Protein AF-A0A7I0J635-F1 (afdb_monomer)

Mean predicted aligned error: 5.0 Å

Solvent-accessible surface area (backbone atoms only — not comparable to full-atom values): 6956 Å² total; per-residue (Å²): 58,20,53,69,84,44,45,43,81,74,70,82,54,68,95,80,48,88,85,74,61,91,94,58,49,73,44,75,84,77,80,86,78,72,59,62,54,39,73,46,75,43,69,48,61,88,50,86,97,62,58,44,74,76,49,70,54,72,42,60,73,60,79,75,96,58,98,65,73,74,96,63,84,82,77,54,80,68,74,95,66,83,82,81,65,73,91,78,60,76,93,78,89,78,87,85,83,132

Foldseek 3Di:
DAKQPFFDPDDQDDVNDDDDDPPIDDDDDDDDPDAAQDKDFDWDCPDPPPIDTPDIDTHHNDDDPDPDDDPDDDGDDGDPDDDDDPVPDDDDDDDDDD

pLDDT: mean 93.11, std 5.52, range [53.97, 98.19]

Sequence (98 aa):
LAIDGQPCDAHEPEDGRLVLAPAMRIDIALDMQGDPGSRHDVIDDFYDGLAYRLTTLAYDKAPPLRAHPLDAPQALPRNSLPEPDLANAVRQEIVLQG

Secondary structure (DSSP, 8-state):
-EETTEE----PPGGG-----TT--EE------PPTT-EEEEEE--STT--EEEEEEE--SSPPS-SS--SSPPPPPPP--PPP-STT----------

Structure (mmCIF, N/CA/C/O backbone):
data_AF-A0A7I0J635-F1
#
_entry.id   AF-A0A7I0J635-F1
#
loop_
_atom_site.group_PDB
_atom_site.id
_atom_site.type_symbol
_atom_site.label_atom_id
_atom_site.label_alt_id
_atom_site.label_comp_id
_atom_site.label_asym_id
_atom_site.label_entity_id
_atom_site.label_seq_id
_atom_site.pdbx_PDB_ins_code
_atom_site.Cartn_x
_atom_site.Cartn_y
_atom_site.Cartn_z
_atom_site.occupancy
_atom_site.B_iso_or_equiv
_atom_site.auth_seq_id
_atom_site.auth_comp_id
_atom_site.auth_asym_id
_atom_site.auth_atom_id
_atom_site.pdbx_PDB_model_num
ATOM 1 N N . LEU A 1 1 ? 3.232 5.244 -4.532 1.00 94.62 1 LEU A N 1
ATOM 2 C CA . LEU A 1 1 ? 4.538 5.951 -4.447 1.00 94.62 1 LEU A CA 1
ATOM 3 C C . LEU A 1 1 ? 5.655 5.171 -5.136 1.00 94.62 1 LEU A C 1
ATOM 5 O O . LEU A 1 1 ? 6.467 5.777 -5.825 1.00 94.62 1 LEU A O 1
ATOM 9 N N . ALA A 1 2 ? 5.719 3.853 -4.962 1.00 96.44 2 ALA A N 1
ATOM 10 C CA . ALA A 1 2 ? 6.599 2.978 -5.734 1.00 96.44 2 ALA A CA 1
ATOM 11 C C . ALA A 1 2 ? 5.887 1.655 -6.024 1.00 96.44 2 ALA A C 1
ATOM 13 O O . ALA A 1 2 ? 5.036 1.241 -5.238 1.00 96.44 2 ALA A O 1
ATOM 14 N N . ILE A 1 3 ? 6.245 1.004 -7.130 1.00 96.06 3 ILE A N 1
ATOM 15 C CA . ILE A 1 3 ? 5.763 -0.331 -7.507 1.00 96.06 3 ILE A CA 1
ATOM 16 C C . ILE A 1 3 ? 6.985 -1.243 -7.576 1.00 96.06 3 ILE A C 1
ATOM 18 O O . ILE A 1 3 ? 7.976 -0.902 -8.216 1.00 96.06 3 ILE A O 1
ATOM 22 N N . ASP A 1 4 ? 6.954 -2.365 -6.864 1.00 95.81 4 ASP A N 1
ATOM 23 C CA . ASP A 1 4 ? 8.053 -3.332 -6.750 1.00 95.81 4 ASP A CA 1
ATOM 24 C C . ASP A 1 4 ? 9.403 -2.722 -6.326 1.00 95.81 4 ASP A C 1
ATOM 26 O O . ASP A 1 4 ? 10.483 -3.225 -6.648 1.00 95.81 4 ASP A O 1
ATOM 30 N N . GLY A 1 5 ? 9.352 -1.644 -5.538 1.00 94.69 5 GLY A N 1
ATOM 31 C CA . GLY A 1 5 ? 10.527 -0.886 -5.104 1.00 94.69 5 GLY A CA 1
ATOM 32 C C . GLY A 1 5 ? 11.093 0.063 -6.165 1.00 94.69 5 GLY A C 1
ATOM 33 O O . GLY A 1 5 ? 12.174 0.610 -5.957 1.00 94.69 5 GLY A O 1
ATOM 34 N N . GLN A 1 6 ? 10.391 0.273 -7.285 1.00 95.88 6 GLN A N 1
ATOM 35 C CA . GLN A 1 6 ? 10.682 1.316 -8.268 1.00 95.88 6 GLN A CA 1
ATOM 36 C C . GLN A 1 6 ? 9.797 2.542 -8.008 1.00 95.88 6 GLN A C 1
ATOM 38 O O . GLN A 1 6 ? 8.583 2.480 -8.228 1.00 95.88 6 GLN A O 1
ATOM 43 N N . PRO 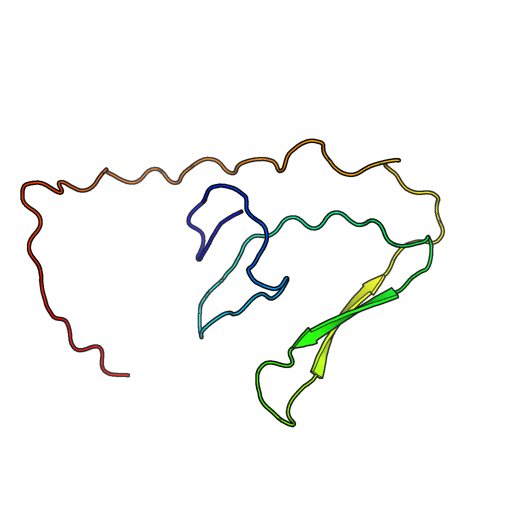A 1 7 ? 10.373 3.664 -7.540 1.00 96.56 7 PRO A N 1
ATOM 44 C CA . PRO A 1 7 ? 9.665 4.928 -7.384 1.00 96.56 7 PRO A CA 1
ATOM 45 C C . PRO A 1 7 ? 8.959 5.351 -8.669 1.00 96.56 7 PRO A C 1
ATOM 47 O O . PRO A 1 7 ? 9.558 5.338 -9.749 1.00 96.56 7 PRO A O 1
ATOM 50 N N . CYS A 1 8 ? 7.703 5.762 -8.537 1.00 94.06 8 CYS A N 1
ATOM 51 C CA . CYS A 1 8 ? 6.858 6.244 -9.623 1.00 94.06 8 CYS A CA 1
ATOM 52 C C . CYS A 1 8 ? 6.243 7.598 -9.260 1.00 94.06 8 CYS A C 1
ATOM 54 O O . CYS A 1 8 ? 6.337 8.055 -8.119 1.00 94.06 8 CYS A O 1
ATOM 56 N N . ASP A 1 9 ? 5.590 8.238 -10.228 1.00 93.06 9 ASP A N 1
ATOM 57 C CA . ASP A 1 9 ? 4.786 9.415 -9.916 1.00 93.06 9 ASP A CA 1
ATOM 58 C C . ASP A 1 9 ? 3.621 8.993 -9.013 1.00 93.06 9 ASP A C 1
ATOM 60 O O . ASP A 1 9 ? 3.056 7.901 -9.160 1.00 93.06 9 ASP A O 1
ATOM 64 N N . ALA A 1 10 ? 3.307 9.826 -8.024 1.00 92.88 10 ALA A N 1
ATOM 65 C CA . ALA A 1 10 ? 2.229 9.542 -7.093 1.00 92.88 10 ALA A CA 1
ATOM 66 C C . ALA A 1 10 ? 0.877 9.608 -7.813 1.00 92.88 10 ALA A C 1
ATOM 68 O O . ALA A 1 10 ? 0.616 10.534 -8.578 1.00 92.88 10 ALA A O 1
ATOM 69 N N . HIS A 1 11 ? 0.033 8.618 -7.555 1.00 92.25 11 HIS A N 1
ATOM 70 C CA . HIS A 1 11 ? -1.297 8.497 -8.129 1.00 92.25 11 HIS A CA 1
ATOM 71 C C . HIS A 1 11 ? -2.182 7.691 -7.182 1.00 92.25 11 HIS A C 1
ATOM 73 O O . HIS A 1 11 ? -1.681 6.882 -6.393 1.00 92.25 11 HIS A O 1
ATOM 79 N N . GLU A 1 12 ? -3.485 7.922 -7.282 1.00 92.12 12 GLU A N 1
ATOM 80 C CA . GLU A 1 12 ? -4.484 7.078 -6.639 1.00 92.12 12 GLU A CA 1
ATOM 81 C C . GLU A 1 12 ? -4.627 5.760 -7.409 1.00 92.12 12 GLU A C 1
ATOM 83 O O . GLU A 1 12 ? -4.501 5.752 -8.639 1.00 92.12 12 GLU A O 1
ATOM 88 N N . PRO A 1 13 ? -4.890 4.644 -6.716 1.00 92.62 13 PRO A N 1
ATOM 89 C CA . PRO A 1 13 ? -5.188 3.388 -7.379 1.00 92.62 13 PRO A CA 1
ATOM 90 C C . PRO A 1 13 ? -6.506 3.457 -8.156 1.00 92.62 13 PRO A C 1
ATOM 92 O O . PRO A 1 13 ? -7.462 4.118 -7.744 1.00 92.62 13 PRO A O 1
ATOM 95 N N . GLU A 1 14 ? -6.566 2.722 -9.266 1.00 90.62 14 GLU A N 1
ATOM 96 C CA . GLU A 1 14 ? -7.796 2.550 -10.040 1.00 90.62 14 GLU A CA 1
ATOM 97 C C . GLU A 1 14 ? -8.892 1.933 -9.156 1.00 90.62 14 GLU A C 1
ATOM 99 O O . GLU A 1 14 ? -8.635 1.029 -8.356 1.00 90.62 14 GLU A O 1
ATOM 104 N N . ASP A 1 15 ? -10.101 2.496 -9.227 1.00 90.50 15 ASP A N 1
ATOM 105 C CA . ASP A 1 15 ? -11.257 2.127 -8.396 1.00 90.50 15 ASP A CA 1
ATOM 106 C C . ASP A 1 15 ? -10.996 2.102 -6.874 1.00 90.50 15 ASP A C 1
ATOM 108 O O . ASP A 1 15 ? -11.734 1.468 -6.115 1.00 90.50 15 ASP A O 1
ATOM 112 N N . GLY A 1 16 ? -9.949 2.789 -6.400 1.00 89.69 16 GLY A N 1
ATOM 113 C CA . GLY A 1 16 ? -9.571 2.791 -4.986 1.00 89.69 16 GLY A CA 1
ATOM 114 C C . GLY A 1 16 ? -9.052 1.439 -4.480 1.00 89.69 16 GLY A C 1
ATOM 115 O O . GLY A 1 16 ? -9.045 1.208 -3.269 1.00 89.69 16 GLY A O 1
ATOM 116 N N . ARG A 1 17 ? -8.648 0.527 -5.376 1.00 92.25 17 ARG A N 1
ATOM 117 C CA . ARG A 1 17 ? -8.259 -0.851 -5.041 1.00 92.25 17 ARG A CA 1
ATOM 118 C C . ARG A 1 17 ? -6.814 -1.145 -5.422 1.00 92.25 17 ARG A C 1
ATOM 120 O O . ARG A 1 17 ? -6.350 -0.817 -6.506 1.00 92.25 17 ARG A O 1
ATOM 127 N N . LEU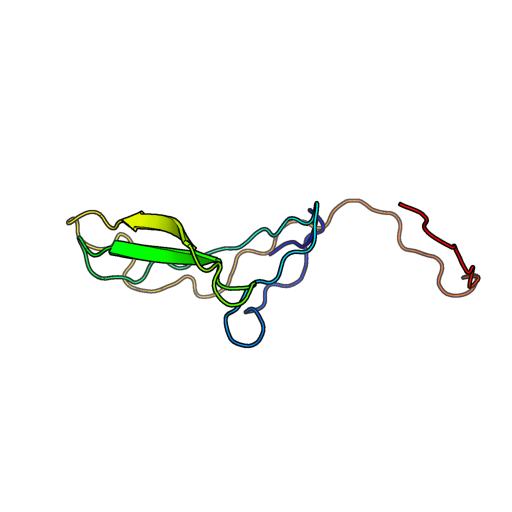 A 1 18 ? -6.104 -1.827 -4.527 1.00 94.94 18 LEU A N 1
ATOM 128 C CA . LEU A 1 18 ? -4.743 -2.296 -4.773 1.00 94.94 18 LEU A CA 1
ATOM 129 C C . LEU A 1 18 ? -4.780 -3.780 -5.129 1.00 94.94 18 LEU A C 1
ATOM 131 O O . LEU A 1 18 ? -5.222 -4.597 -4.326 1.00 94.94 18 LEU A O 1
ATOM 135 N N . VAL A 1 19 ? -4.289 -4.123 -6.319 1.00 94.25 19 VAL A N 1
ATOM 136 C CA . VAL A 1 19 ? -4.121 -5.512 -6.757 1.00 94.25 19 VAL A CA 1
ATOM 137 C C . VAL A 1 19 ? -2.633 -5.828 -6.792 1.00 94.25 19 VAL A C 1
ATOM 139 O O . VAL A 1 19 ? -1.865 -5.146 -7.466 1.00 94.25 19 VAL A O 1
ATOM 142 N N . LEU A 1 20 ? -2.227 -6.866 -6.063 1.00 94.00 20 LEU A N 1
ATOM 143 C CA . LEU A 1 20 ? -0.843 -7.327 -6.007 1.00 94.00 20 LEU A CA 1
ATOM 1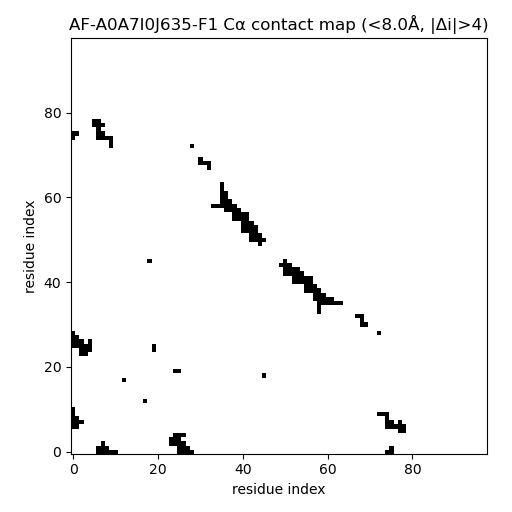44 C C . LEU A 1 20 ? -0.771 -8.777 -6.472 1.00 94.00 20 LEU A C 1
ATOM 146 O O . LEU A 1 20 ? -1.428 -9.654 -5.912 1.00 94.00 20 LEU A O 1
ATOM 150 N N . ALA A 1 21 ? 0.046 -9.033 -7.492 1.00 93.00 21 ALA A N 1
ATOM 151 C CA . ALA A 1 21 ? 0.371 -10.393 -7.899 1.00 93.00 21 ALA A CA 1
ATOM 152 C C . ALA A 1 21 ? 1.399 -11.016 -6.929 1.00 93.00 21 ALA A C 1
ATOM 154 O O . ALA A 1 21 ? 2.022 -10.304 -6.131 1.00 93.00 21 ALA A O 1
ATOM 155 N N . PRO A 1 22 ? 1.628 -12.341 -6.986 1.00 92.69 22 PRO A N 1
ATOM 156 C CA . PRO A 1 22 ? 2.648 -12.984 -6.168 1.00 92.69 22 PRO A CA 1
ATOM 157 C C . PRO A 1 22 ? 4.013 -12.290 -6.282 1.00 92.69 22 PRO A C 1
ATOM 159 O O . PRO A 1 22 ? 4.467 -11.967 -7.376 1.00 9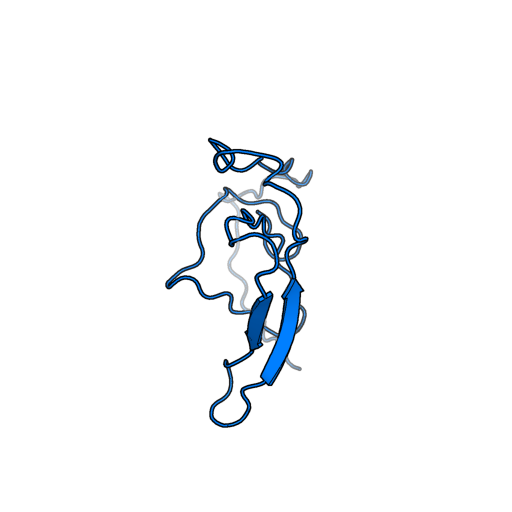2.69 22 PRO A O 1
ATOM 162 N N . ALA A 1 23 ? 4.662 -12.088 -5.132 1.00 94.38 23 ALA A N 1
ATOM 163 C CA . ALA A 1 23 ? 5.958 -11.419 -4.9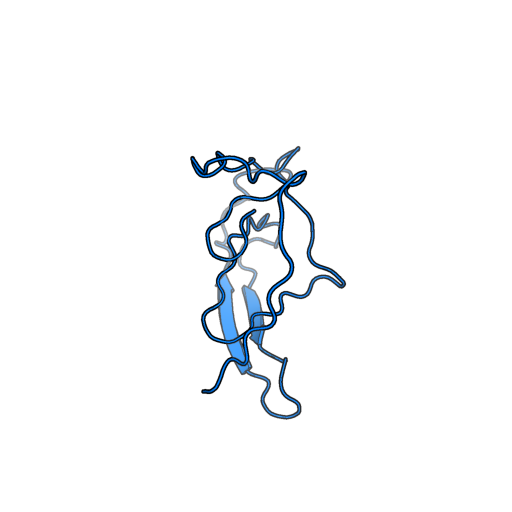74 1.00 94.38 23 ALA A CA 1
ATOM 164 C C . ALA A 1 23 ? 6.015 -9.916 -5.325 1.00 94.38 23 ALA A C 1
ATOM 166 O O . ALA A 1 23 ? 7.084 -9.312 -5.172 1.00 94.38 23 ALA A O 1
ATOM 167 N N . MET A 1 24 ? 4.894 -9.295 -5.707 1.00 96.44 24 MET A N 1
ATOM 168 C CA . MET A 1 24 ? 4.827 -7.843 -5.869 1.00 96.44 24 MET A CA 1
ATOM 169 C C . MET A 1 24 ? 4.823 -7.112 -4.521 1.00 96.44 24 MET A C 1
ATOM 171 O O . MET A 1 24 ? 4.419 -7.661 -3.491 1.00 96.44 24 MET A O 1
ATOM 175 N N . ARG A 1 25 ? 5.260 -5.850 -4.530 1.00 97.06 25 ARG A N 1
ATOM 176 C CA . ARG A 1 25 ? 5.156 -4.902 -3.410 1.00 97.06 25 ARG A CA 1
ATOM 177 C C . ARG A 1 25 ? 4.701 -3.538 -3.911 1.00 97.06 25 ARG A C 1
ATOM 179 O O . ARG A 1 25 ? 4.990 -3.147 -5.036 1.00 97.06 25 ARG A O 1
ATOM 186 N N . ILE A 1 26 ? 4.061 -2.776 -3.035 1.00 96.56 26 ILE A N 1
ATOM 187 C CA . ILE A 1 26 ? 3.687 -1.394 -3.314 1.00 96.56 26 ILE A CA 1
ATOM 188 C C . ILE A 1 26 ? 3.974 -0.520 -2.102 1.00 96.56 26 ILE A C 1
ATOM 190 O O . ILE A 1 26 ? 3.684 -0.894 -0.965 1.00 96.56 26 ILE A O 1
ATOM 194 N N . ASP A 1 27 ? 4.532 0.654 -2.362 1.00 95.69 27 ASP A N 1
ATOM 195 C CA . ASP A 1 27 ? 4.733 1.689 -1.359 1.00 95.69 27 ASP A CA 1
ATOM 196 C C . ASP A 1 27 ? 3.615 2.720 -1.520 1.00 95.69 27 ASP A C 1
ATOM 198 O O . ASP A 1 27 ? 3.508 3.379 -2.564 1.00 95.69 27 ASP A O 1
ATOM 202 N N . ILE A 1 28 ? 2.784 2.871 -0.490 1.00 94.38 28 ILE A N 1
ATOM 203 C CA . ILE A 1 28 ? 1.677 3.833 -0.452 1.00 94.38 28 ILE A CA 1
ATOM 204 C C . ILE A 1 28 ? 1.888 4.852 0.666 1.00 94.38 28 ILE A C 1
ATOM 206 O O . ILE A 1 28 ? 2.491 4.553 1.696 1.00 94.38 28 ILE A O 1
ATOM 210 N N . ALA A 1 29 ? 1.349 6.050 0.468 1.00 92.81 29 ALA A N 1
ATOM 211 C CA . ALA A 1 29 ? 1.027 6.950 1.564 1.00 92.81 29 ALA A CA 1
ATOM 212 C C . ALA A 1 29 ? -0.485 6.901 1.766 1.00 92.81 29 ALA A C 1
ATOM 214 O O . ALA A 1 29 ? -1.234 6.872 0.794 1.00 92.81 29 ALA A O 1
ATOM 215 N N . LEU A 1 30 ? -0.914 6.880 3.024 1.00 92.25 30 LEU A N 1
ATOM 216 C CA . LEU A 1 30 ? -2.322 6.899 3.392 1.00 92.25 30 LEU A CA 1
ATOM 217 C C . LEU A 1 30 ? -2.568 8.104 4.296 1.00 92.25 30 LEU A C 1
ATOM 219 O O . LEU A 1 30 ? -2.035 8.171 5.406 1.00 92.25 30 LEU A O 1
ATOM 223 N N . ASP A 1 31 ? -3.376 9.053 3.830 1.00 91.81 31 ASP A N 1
ATOM 224 C CA . ASP A 1 31 ? -3.826 10.159 4.668 1.00 91.81 31 ASP A CA 1
ATOM 225 C C . ASP A 1 31 ? -4.892 9.671 5.652 1.00 91.81 31 ASP A C 1
ATOM 227 O O . ASP A 1 31 ? -6.035 9.374 5.303 1.00 91.81 31 ASP A O 1
ATOM 231 N N . MET A 1 32 ? -4.493 9.601 6.919 1.00 92.12 32 MET A N 1
ATOM 232 C CA . MET A 1 32 ? -5.324 9.103 8.006 1.00 92.12 32 MET A CA 1
ATOM 233 C C . MET A 1 32 ? -6.338 10.167 8.474 1.00 92.12 32 MET A C 1
ATOM 235 O O . MET A 1 32 ? -6.059 10.929 9.398 1.00 92.12 32 MET A O 1
ATOM 239 N N . GLN A 1 33 ? -7.514 10.209 7.834 1.00 92.00 33 GLN A N 1
ATOM 240 C CA . GLN A 1 33 ? -8.582 11.207 8.049 1.00 92.00 33 GLN A CA 1
ATOM 241 C C . GLN A 1 33 ? -9.824 10.698 8.815 1.00 92.00 33 GLN A C 1
ATOM 243 O O . GLN A 1 33 ? -10.875 11.333 8.786 1.00 92.00 33 GLN A O 1
ATOM 248 N N . GLY A 1 34 ? -9.744 9.539 9.465 1.00 93.50 34 GLY A N 1
ATOM 249 C CA . GLY A 1 34 ? -10.844 8.987 10.263 1.00 93.50 34 GLY A CA 1
ATOM 250 C C . GLY A 1 34 ? -11.068 9.724 11.588 1.00 93.50 34 GLY A C 1
ATOM 251 O O . GLY A 1 34 ? -10.183 10.414 12.097 1.00 93.50 34 GLY A O 1
ATOM 252 N N . ASP A 1 35 ? -12.247 9.530 12.184 1.00 95.69 35 ASP A N 1
ATOM 253 C CA . ASP A 1 35 ? -12.588 10.123 13.481 1.00 95.69 35 ASP A CA 1
ATOM 254 C C . ASP A 1 35 ? -11.705 9.574 14.621 1.00 95.69 35 ASP A C 1
ATOM 256 O O . ASP A 1 35 ? -11.351 8.386 14.607 1.00 95.69 35 ASP A O 1
ATOM 260 N N . PRO A 1 36 ? -11.393 10.369 15.665 1.00 96.44 36 PRO A N 1
ATOM 261 C CA . PRO A 1 36 ? -10.687 9.877 16.844 1.00 96.44 36 PRO A CA 1
ATOM 262 C C . PRO A 1 36 ? -11.369 8.656 17.478 1.00 96.44 36 PRO A C 1
ATOM 264 O O . PRO A 1 36 ? -12.572 8.645 17.742 1.00 96.44 36 PRO A O 1
ATOM 267 N N . GLY A 1 37 ? -10.591 7.608 17.743 1.00 97.19 37 GLY A N 1
ATOM 268 C CA . GLY A 1 37 ? -11.071 6.331 18.277 1.00 97.19 37 GLY A CA 1
ATOM 269 C C . GLY A 1 37 ? -11.747 5.407 17.257 1.00 97.19 37 GLY A C 1
ATOM 270 O O . GLY A 1 37 ? -12.113 4.286 17.627 1.00 97.19 37 GLY A O 1
ATOM 271 N N . SER A 1 38 ? -11.917 5.838 16.002 1.00 97.88 38 SER A N 1
ATOM 272 C CA . SER A 1 38 ? -12.469 4.995 14.939 1.00 97.88 38 SER A CA 1
ATOM 273 C C . SER A 1 38 ? -11.516 3.859 14.551 1.00 97.88 38 SER A C 1
ATOM 275 O O . SER A 1 38 ? -10.308 3.884 14.817 1.00 97.88 38 SER A O 1
ATOM 277 N N . ARG A 1 39 ? -12.079 2.817 13.939 1.00 98.19 39 ARG A N 1
ATOM 278 C CA . ARG A 1 39 ? -11.352 1.642 13.459 1.00 98.19 39 ARG A CA 1
ATOM 279 C C . ARG A 1 39 ? -11.823 1.311 12.056 1.00 98.19 39 ARG A C 1
ATOM 281 O O . ARG A 1 39 ? -13.026 1.295 11.815 1.00 98.19 39 ARG A O 1
ATOM 288 N N . HIS A 1 40 ? -10.873 1.030 11.175 1.00 97.81 40 HIS A N 1
ATOM 289 C CA . HIS A 1 40 ? -11.121 0.755 9.763 1.00 97.81 40 HIS A CA 1
ATOM 290 C C . HIS A 1 40 ? -10.408 -0.534 9.392 1.00 97.81 40 HIS A C 1
ATOM 292 O O . HIS A 1 40 ? -9.207 -0.674 9.631 1.00 97.81 40 HIS A O 1
ATOM 298 N N . ASP A 1 41 ? -11.153 -1.493 8.862 1.00 97.62 41 ASP A N 1
ATOM 299 C CA . ASP A 1 41 ? -10.598 -2.784 8.484 1.00 97.62 41 ASP A CA 1
ATOM 300 C C . ASP A 1 41 ? -9.971 -2.704 7.088 1.00 97.62 41 ASP A C 1
ATOM 302 O O . ASP A 1 41 ? -10.551 -2.138 6.163 1.00 97.62 41 ASP A O 1
ATOM 306 N N . VAL A 1 42 ? -8.785 -3.293 6.942 1.00 96.94 42 VAL A N 1
ATOM 307 C CA . VAL A 1 42 ? -8.163 -3.548 5.641 1.00 96.94 42 VAL A CA 1
ATOM 308 C C . VAL A 1 42 ? -8.539 -4.966 5.249 1.00 96.94 42 VAL A C 1
ATOM 310 O O . VAL A 1 42 ? -8.191 -5.921 5.951 1.00 96.94 42 VAL A O 1
ATOM 313 N N . ILE A 1 43 ? -9.285 -5.088 4.159 1.00 97.25 43 ILE A N 1
ATOM 314 C CA . ILE A 1 43 ? -9.844 -6.350 3.684 1.00 97.25 43 ILE A CA 1
ATOM 315 C C . ILE A 1 43 ? -9.109 -6.766 2.414 1.00 97.25 43 ILE A C 1
ATOM 317 O O . ILE A 1 43 ? -8.914 -5.945 1.521 1.00 97.25 43 ILE A O 1
ATOM 321 N N . ASP A 1 44 ? -8.724 -8.035 2.350 1.00 96.56 44 ASP A N 1
ATOM 322 C CA . ASP A 1 44 ? -8.398 -8.697 1.092 1.00 96.56 44 ASP A CA 1
ATOM 323 C C . ASP A 1 44 ? -9.645 -9.465 0.652 1.00 96.56 44 ASP A C 1
ATOM 325 O O . ASP A 1 44 ? -10.098 -10.372 1.353 1.00 96.56 44 ASP A O 1
ATOM 329 N N . ASP A 1 45 ? -10.246 -9.040 -0.455 1.00 95.38 45 ASP A N 1
ATOM 330 C CA . ASP A 1 45 ? -11.461 -9.608 -1.040 1.00 95.38 45 ASP A CA 1
ATOM 331 C C . ASP A 1 45 ? -11.256 -10.058 -2.496 1.00 95.38 45 ASP A C 1
ATOM 333 O O . ASP A 1 45 ? -12.233 -10.223 -3.226 1.00 95.38 45 ASP A O 1
ATOM 337 N N . PHE A 1 46 ? -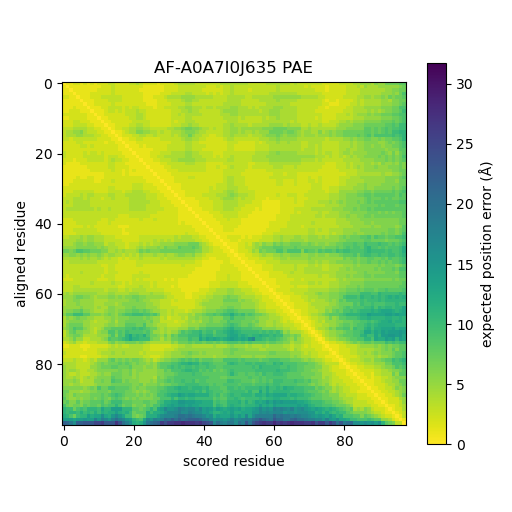10.006 -10.267 -2.933 1.00 93.50 46 PHE A N 1
ATOM 338 C CA . PHE A 1 46 ? -9.708 -10.535 -4.346 1.00 93.50 46 PHE A CA 1
ATOM 339 C C . PHE A 1 46 ? -10.328 -11.846 -4.857 1.00 93.50 46 PHE A C 1
ATOM 341 O O . PHE A 1 46 ? -10.810 -11.915 -5.988 1.00 93.50 46 PHE A O 1
ATOM 348 N N . TYR A 1 47 ? -10.318 -12.895 -4.030 1.00 92.00 47 TYR A N 1
ATOM 349 C CA . TYR A 1 47 ? -10.887 -14.194 -4.381 1.00 92.00 47 TYR A CA 1
ATOM 350 C C . TYR A 1 47 ? -12.318 -14.338 -3.862 1.00 92.00 47 TYR A C 1
ATOM 352 O O . TYR A 1 47 ? -12.584 -14.175 -2.668 1.00 92.00 47 TYR A O 1
ATOM 360 N N . ASP A 1 48 ? -13.227 -14.724 -4.760 1.00 93.19 48 ASP A N 1
ATOM 361 C CA . ASP A 1 48 ? -14.631 -14.953 -4.423 1.00 93.19 48 ASP A CA 1
ATOM 362 C C . ASP A 1 48 ? -14.782 -16.002 -3.309 1.00 93.19 48 ASP A C 1
ATOM 364 O O . ASP A 1 48 ? -14.156 -17.065 -3.326 1.00 93.19 48 ASP A O 1
ATOM 368 N N . GLY A 1 49 ? -15.595 -15.674 -2.304 1.00 95.12 49 GLY A N 1
ATOM 369 C CA . GLY A 1 49 ? -15.822 -16.508 -1.122 1.00 95.12 49 GLY A CA 1
ATOM 370 C C . GLY A 1 49 ? -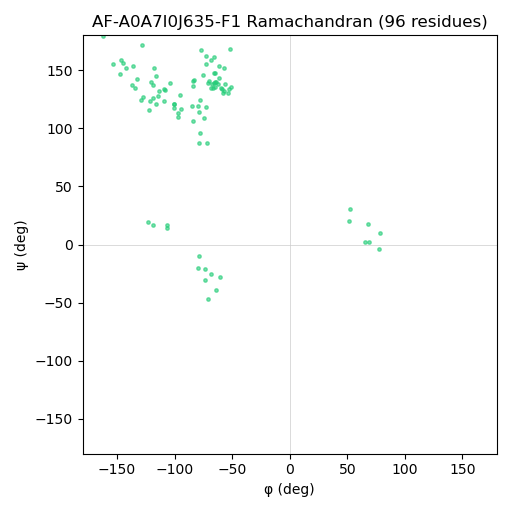14.637 -16.645 -0.155 1.00 95.12 49 GLY A C 1
ATOM 371 O O . GLY A 1 49 ? -14.772 -17.352 0.844 1.00 95.12 49 GLY A O 1
ATOM 372 N N . LEU A 1 50 ? -13.502 -15.982 -0.407 1.00 96.12 50 LEU A N 1
ATOM 373 C CA . LEU A 1 50 ? -12.286 -16.069 0.417 1.00 96.12 50 LEU A CA 1
ATOM 374 C C . LEU A 1 50 ? -11.876 -14.729 1.036 1.00 96.12 50 LEU A C 1
ATOM 376 O O . LEU A 1 50 ? -10.748 -14.593 1.504 1.00 96.12 50 LEU A O 1
ATOM 380 N N . ALA A 1 51 ? -12.785 -13.753 1.067 1.00 96.81 51 ALA A N 1
ATOM 381 C CA . ALA A 1 51 ? -12.506 -12.458 1.664 1.00 96.81 51 ALA A CA 1
ATOM 382 C C . ALA A 1 51 ? -12.147 -12.585 3.152 1.00 96.81 51 ALA A C 1
ATOM 384 O O . ALA A 1 51 ? -12.829 -13.274 3.921 1.00 96.81 51 ALA A O 1
ATOM 385 N N . TYR A 1 52 ? -11.102 -11.883 3.579 1.00 97.31 52 TYR A N 1
ATOM 386 C CA . TYR A 1 52 ? -10.680 -11.859 4.973 1.00 97.31 52 TYR A CA 1
ATOM 387 C C . TYR A 1 52 ? -10.133 -10.496 5.381 1.00 97.31 52 TYR A C 1
ATOM 389 O O . TYR A 1 52 ? -9.654 -9.697 4.578 1.00 97.31 52 TYR A O 1
ATOM 397 N N . ARG A 1 53 ? -10.184 -10.229 6.686 1.00 97.88 53 ARG A N 1
ATOM 398 C CA . ARG A 1 53 ? -9.556 -9.042 7.255 1.00 97.88 53 ARG A CA 1
ATOM 399 C C . ARG A 1 53 ? -8.059 -9.266 7.402 1.00 97.88 53 ARG A C 1
ATOM 401 O O . ARG A 1 53 ? -7.639 -10.060 8.243 1.00 97.88 53 ARG A O 1
ATOM 408 N N . LEU A 1 54 ? -7.277 -8.511 6.641 1.00 96.56 54 LEU A N 1
ATOM 409 C CA . LEU A 1 54 ? -5.823 -8.509 6.723 1.00 96.56 54 LEU A CA 1
ATOM 410 C C . LEU A 1 54 ? -5.344 -7.837 8.016 1.00 96.56 54 LEU A C 1
ATOM 412 O O . LEU A 1 54 ? -4.489 -8.371 8.719 1.00 96.56 54 LEU A O 1
ATOM 416 N N . THR A 1 55 ? -5.899 -6.667 8.342 1.00 97.81 55 THR A N 1
ATOM 417 C CA . THR A 1 55 ? -5.590 -5.928 9.577 1.00 97.81 55 THR A CA 1
ATOM 418 C C . THR A 1 55 ? -6.667 -4.878 9.885 1.00 97.81 55 THR A C 1
ATOM 420 O O . THR A 1 55 ? -7.628 -4.724 9.133 1.00 97.81 55 THR A O 1
ATOM 423 N N . THR A 1 56 ? -6.505 -4.141 10.984 1.00 98.19 56 THR A N 1
ATOM 424 C CA . THR A 1 56 ? -7.339 -2.990 11.349 1.00 98.19 56 THR A CA 1
ATOM 425 C C . THR A 1 56 ? -6.453 -1.780 11.626 1.00 98.19 56 THR A C 1
ATOM 427 O O . THR A 1 56 ? -5.569 -1.832 12.483 1.00 98.19 56 THR A O 1
ATOM 430 N N . LEU A 1 57 ? -6.738 -0.664 10.961 1.00 97.69 57 LEU A N 1
ATOM 431 C CA . LEU A 1 57 ? -6.163 0.639 11.275 1.00 97.69 57 LEU A CA 1
ATOM 432 C C . LEU A 1 57 ? -6.992 1.281 12.392 1.00 97.69 57 LEU A C 1
ATOM 434 O O . LEU A 1 57 ? -8.197 1.487 12.240 1.00 97.69 57 LEU A O 1
ATOM 438 N N . ALA A 1 58 ? -6.363 1.567 13.531 1.00 97.50 58 ALA A N 1
ATOM 439 C CA . ALA A 1 58 ? -7.034 2.123 14.702 1.00 97.50 58 ALA A CA 1
ATOM 440 C C . ALA A 1 58 ? -6.537 3.541 14.995 1.00 97.50 58 ALA A C 1
ATOM 442 O O . ALA A 1 58 ? -5.335 3.759 15.145 1.00 97.50 58 ALA A O 1
ATOM 443 N N . TYR A 1 59 ? -7.473 4.479 15.119 1.00 97.25 59 TYR A N 1
ATOM 444 C CA . TYR A 1 59 ? -7.188 5.845 15.541 1.00 97.25 59 TYR A CA 1
ATOM 445 C C . TYR A 1 59 ? -7.135 5.926 17.063 1.00 97.25 59 TYR A C 1
ATOM 447 O O . TYR A 1 59 ? -7.957 5.328 17.765 1.00 97.25 59 TYR A O 1
ATOM 455 N N . ASP A 1 60 ? -6.188 6.708 17.577 1.00 96.44 60 ASP A N 1
ATOM 456 C CA . ASP A 1 60 ? -6.226 7.144 18.971 1.00 96.44 60 ASP A CA 1
ATOM 457 C C . ASP A 1 60 ? -7.439 8.067 19.203 1.00 96.44 60 ASP A C 1
ATOM 459 O O . ASP A 1 60 ? -8.016 8.609 18.260 1.00 96.44 60 ASP A O 1
ATOM 463 N N . LYS A 1 61 ? -7.847 8.243 20.462 1.00 97.31 61 LYS A N 1
ATOM 464 C CA . LYS A 1 61 ? -8.924 9.170 20.845 1.00 97.31 61 LYS A CA 1
ATOM 465 C C . LYS A 1 61 ? -8.463 10.630 20.900 1.00 97.31 61 LYS A C 1
ATOM 467 O O . LYS A 1 61 ? -9.299 11.517 21.069 1.00 97.31 61 LYS A O 1
ATOM 472 N N . ALA A 1 62 ? -7.161 10.882 20.816 1.00 96.12 62 ALA A N 1
ATOM 473 C CA . ALA A 1 62 ? -6.598 12.218 20.767 1.00 96.12 62 ALA A CA 1
ATOM 474 C C . ALA A 1 62 ? -7.074 12.998 19.523 1.00 96.12 62 ALA A C 1
ATOM 476 O O . ALA A 1 62 ? -7.387 12.397 18.492 1.00 96.12 62 ALA A O 1
ATOM 477 N N . PRO A 1 63 ? -7.111 14.342 19.591 1.00 93.38 63 PRO A N 1
ATOM 478 C CA . PRO A 1 63 ? -7.397 15.171 18.426 1.00 93.38 63 PRO A CA 1
ATOM 479 C C . PRO A 1 63 ? -6.410 14.921 17.269 1.00 93.38 63 PRO A C 1
ATOM 481 O O . PRO A 1 63 ? -5.249 14.586 17.526 1.00 93.38 63 PRO A O 1
ATOM 484 N N . PRO A 1 64 ? -6.827 15.138 16.005 1.00 91.94 64 PRO A N 1
ATOM 485 C CA . PRO A 1 64 ? -5.950 14.983 14.849 1.00 91.94 64 PRO A CA 1
ATOM 486 C C . PRO A 1 64 ? -4.688 15.845 14.944 1.00 91.94 64 PRO A C 1
ATOM 488 O O . PRO A 1 64 ? -4.748 17.024 15.293 1.00 91.94 64 PRO A O 1
ATOM 491 N N . LEU A 1 65 ? -3.542 15.271 14.566 1.00 91.88 65 LEU A N 1
ATOM 492 C CA . LEU A 1 65 ? -2.264 15.996 14.506 1.00 91.88 65 LEU A CA 1
ATOM 493 C C . LEU A 1 65 ? -2.239 17.055 13.394 1.00 91.88 65 LEU A C 1
ATOM 495 O O . LEU A 1 65 ? -1.482 18.020 13.473 1.00 91.88 65 LEU A O 1
ATOM 499 N N . ARG A 1 66 ? -3.046 16.865 12.346 1.00 90.44 66 ARG A N 1
ATOM 500 C CA . ARG A 1 66 ? -3.206 17.791 11.222 1.00 90.44 66 ARG A CA 1
ATOM 501 C C . ARG A 1 66 ? -4.690 17.995 10.951 1.00 90.44 66 ARG A C 1
ATOM 503 O O . ARG A 1 66 ? -5.464 17.049 11.045 1.00 90.44 66 ARG A O 1
ATOM 510 N N . ALA A 1 67 ? -5.064 19.220 10.594 1.00 88.50 67 ALA A N 1
ATOM 511 C CA . ALA A 1 67 ? -6.446 19.563 10.257 1.00 88.50 67 ALA A CA 1
ATOM 512 C C . ALA A 1 67 ? -6.847 19.146 8.829 1.00 88.50 67 ALA A C 1
ATOM 514 O O . ALA A 1 67 ? -8.033 19.049 8.540 1.00 88.50 67 ALA A O 1
ATOM 515 N N . HIS A 1 68 ? -5.873 18.932 7.939 1.00 89.62 68 HIS A N 1
ATOM 516 C CA . HIS A 1 68 ? -6.076 18.513 6.552 1.00 89.62 68 HIS A CA 1
ATOM 517 C C . HIS A 1 68 ? -4.923 17.600 6.079 1.00 89.62 68 HIS A C 1
ATOM 519 O O . HIS A 1 68 ? -3.840 17.623 6.689 1.00 89.62 68 HIS A O 1
ATOM 525 N N . PRO A 1 69 ? -5.149 16.793 5.021 1.00 89.12 69 PRO A N 1
ATOM 526 C CA . PRO A 1 69 ? -4.127 16.042 4.283 1.00 89.12 69 PRO A CA 1
ATOM 527 C C . PRO A 1 69 ? -2.944 16.880 3.813 1.00 89.12 69 PRO A C 1
ATOM 529 O O . PRO A 1 69 ? -2.948 18.102 3.920 1.00 89.12 69 PRO A O 1
ATOM 532 N N . LEU A 1 70 ? -1.884 16.212 3.351 1.00 87.19 70 LEU A N 1
ATOM 533 C CA . LEU A 1 70 ? -0.772 16.945 2.745 1.00 87.19 70 LEU A CA 1
ATOM 534 C C . LEU A 1 70 ? -1.249 17.508 1.405 1.00 87.19 70 LEU A C 1
ATOM 536 O O . LEU A 1 70 ? -1.943 16.814 0.669 1.00 87.19 70 LEU A O 1
ATOM 540 N N . ASP A 1 71 ? -0.846 18.735 1.074 1.00 87.38 71 ASP A N 1
ATOM 541 C CA . ASP A 1 71 ? -1.235 19.368 -0.197 1.00 87.38 71 ASP A CA 1
ATOM 542 C C . ASP A 1 71 ? -0.752 18.571 -1.417 1.00 87.38 71 ASP A C 1
ATOM 544 O O . ASP A 1 71 ? -1.363 18.613 -2.484 1.00 87.38 71 ASP A O 1
ATOM 548 N N . ALA A 1 72 ? 0.355 17.841 -1.261 1.00 84.44 72 ALA A N 1
ATOM 549 C CA . ALA A 1 72 ? 0.862 16.918 -2.258 1.00 84.44 72 ALA A CA 1
ATOM 550 C C . ALA A 1 72 ? 1.558 15.714 -1.599 1.00 84.44 72 ALA A C 1
ATOM 552 O O . ALA A 1 72 ? 2.222 15.869 -0.566 1.00 84.44 72 ALA A O 1
ATOM 553 N N . PRO A 1 73 ? 1.470 14.521 -2.212 1.00 82.44 73 PRO A N 1
ATOM 554 C CA . PRO A 1 73 ? 2.253 13.369 -1.793 1.00 82.44 73 PRO A CA 1
ATOM 555 C C . PRO A 1 73 ? 3.748 13.630 -2.002 1.00 82.44 73 PRO A C 1
ATOM 557 O O . PRO A 1 73 ? 4.173 14.186 -3.017 1.00 82.44 73 PRO A O 1
ATOM 560 N N . GLN A 1 74 ? 4.571 13.195 -1.049 1.00 82.94 74 GLN A N 1
ATOM 561 C CA . GLN A 1 74 ? 6.019 13.299 -1.181 1.00 82.94 74 GLN A CA 1
ATOM 562 C C . GLN A 1 74 ? 6.526 12.284 -2.213 1.00 82.94 74 GLN A C 1
ATOM 564 O O . GLN A 1 74 ? 6.388 11.074 -2.031 1.00 82.94 74 GLN A O 1
ATOM 569 N N . ALA A 1 75 ? 7.141 12.780 -3.289 1.00 89.44 75 ALA A N 1
ATOM 570 C CA . ALA A 1 75 ? 7.785 11.930 -4.281 1.00 89.44 75 ALA A CA 1
ATOM 571 C C . ALA A 1 75 ? 9.019 11.234 -3.688 1.00 89.44 75 ALA A C 1
ATOM 573 O O . ALA A 1 75 ? 9.820 11.848 -2.977 1.00 89.44 75 ALA A O 1
ATOM 574 N N . LEU A 1 76 ? 9.184 9.952 -4.015 1.00 94.06 76 LEU A N 1
ATOM 575 C CA . LEU A 1 76 ? 10.364 9.184 -3.635 1.00 94.06 76 LEU A CA 1
ATOM 576 C C . LEU A 1 76 ? 11.507 9.441 -4.638 1.00 94.06 76 LEU A C 1
ATOM 578 O O . LEU A 1 76 ? 11.246 9.540 -5.841 1.00 94.06 76 LEU A O 1
ATOM 582 N N . PRO A 1 77 ? 12.773 9.538 -4.184 1.00 94.62 77 PRO A N 1
ATOM 583 C CA . PRO A 1 77 ? 13.919 9.672 -5.081 1.00 94.62 77 PRO A CA 1
ATOM 584 C C . PRO A 1 77 ? 13.989 8.489 -6.045 1.00 94.62 77 PRO A C 1
ATOM 586 O O . PRO A 1 77 ? 13.924 7.350 -5.597 1.00 94.62 77 PRO A O 1
ATOM 589 N N . ARG A 1 78 ? 14.140 8.745 -7.350 1.00 93.19 78 ARG A N 1
ATOM 590 C CA . ARG A 1 78 ? 14.248 7.682 -8.361 1.00 93.19 78 ARG A CA 1
ATOM 591 C C . ARG A 1 78 ? 15.473 6.806 -8.089 1.00 93.19 78 ARG A C 1
ATOM 593 O O . ARG A 1 78 ? 16.526 7.303 -7.690 1.00 93.19 78 ARG A O 1
ATOM 600 N N . ASN A 1 79 ? 15.336 5.507 -8.344 1.00 94.62 79 ASN A N 1
ATOM 601 C CA . ASN A 1 79 ? 16.463 4.585 -8.280 1.00 94.62 79 ASN A CA 1
ATOM 602 C C . ASN A 1 79 ? 17.511 4.973 -9.328 1.00 94.62 79 ASN A C 1
ATOM 604 O O . ASN A 1 79 ? 17.167 5.277 -10.469 1.00 94.62 79 ASN A O 1
ATOM 608 N N . SER A 1 80 ? 18.788 4.927 -8.949 1.00 93.25 80 SER A N 1
ATOM 609 C CA . SER A 1 80 ? 19.901 5.167 -9.869 1.00 93.25 80 SER A CA 1
ATOM 610 C C . SER A 1 80 ? 20.040 3.990 -10.834 1.00 93.25 80 SER A C 1
ATOM 612 O O . SER A 1 80 ? 20.780 3.042 -10.571 1.00 93.25 80 SER A O 1
ATOM 614 N N . LEU A 1 81 ? 19.303 4.042 -11.939 1.00 90.88 81 LEU A N 1
ATOM 615 C CA . LEU A 1 81 ? 19.356 3.066 -13.020 1.00 90.88 81 LEU A CA 1
ATOM 616 C C . LEU A 1 81 ? 19.856 3.744 -14.301 1.00 90.88 81 LEU A C 1
ATOM 618 O O . LEU A 1 81 ? 19.558 4.918 -14.521 1.00 90.88 81 LEU A O 1
ATOM 622 N N . PRO A 1 82 ? 20.632 3.040 -15.142 1.00 92.62 82 PRO A N 1
ATOM 623 C CA . PRO A 1 82 ? 20.969 3.549 -16.460 1.00 92.62 82 PRO A CA 1
ATOM 624 C C . PRO A 1 82 ? 19.707 3.636 -17.323 1.00 92.62 82 PRO A C 1
ATOM 626 O O . PRO A 1 82 ? 18.881 2.722 -17.321 1.00 92.62 82 PRO A O 1
ATOM 629 N N . GLU A 1 83 ? 19.589 4.718 -18.087 1.00 92.44 83 GLU A 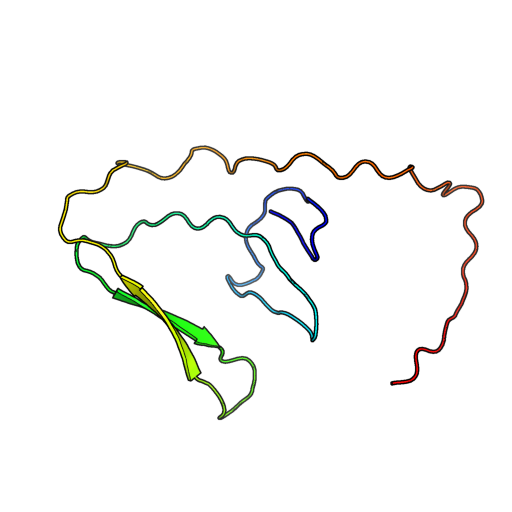N 1
ATOM 630 C CA . GLU A 1 83 ? 18.513 4.869 -19.064 1.00 92.44 83 GLU A CA 1
ATOM 631 C C . GLU A 1 83 ? 18.678 3.845 -20.203 1.00 92.44 83 GLU A C 1
ATOM 633 O O . GLU A 1 83 ? 19.794 3.661 -20.706 1.00 92.44 83 GLU A O 1
ATOM 638 N N . PRO A 1 84 ? 17.600 3.162 -20.626 1.00 92.19 84 PRO A N 1
ATOM 639 C CA . PRO A 1 84 ? 17.668 2.197 -21.715 1.00 92.19 84 PRO A CA 1
ATOM 640 C C . PRO A 1 84 ? 17.875 2.887 -23.072 1.00 92.19 84 PRO A C 1
ATOM 642 O O . PRO A 1 84 ? 17.232 3.888 -23.386 1.00 92.19 84 PRO A O 1
ATOM 645 N N . ASP A 1 85 ? 18.722 2.306 -23.928 1.00 95.00 85 ASP A N 1
ATOM 646 C CA . ASP A 1 85 ? 18.839 2.722 -25.330 1.00 95.00 85 ASP A CA 1
ATOM 647 C C . ASP A 1 85 ? 17.670 2.158 -26.146 1.00 95.00 85 ASP A C 1
ATOM 649 O O . ASP A 1 85 ? 17.682 1.013 -26.606 1.00 95.00 85 ASP A O 1
ATOM 653 N N . LEU A 1 86 ? 16.642 2.984 -26.320 1.00 94.50 86 LEU A N 1
ATOM 654 C CA . LEU A 1 86 ? 15.438 2.605 -27.053 1.00 94.50 86 LEU A CA 1
ATOM 655 C C . LEU A 1 86 ? 15.646 2.545 -28.575 1.00 94.50 86 LEU A C 1
ATOM 65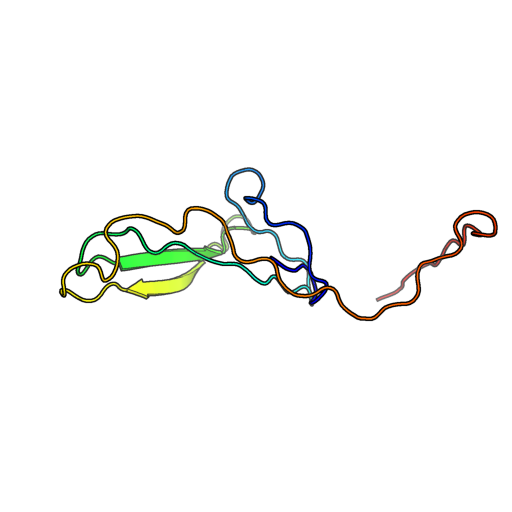7 O O . LEU A 1 86 ? 14.874 1.868 -29.252 1.00 94.50 86 LEU A O 1
ATOM 661 N N . ALA A 1 87 ? 16.669 3.210 -29.128 1.00 96.81 87 ALA A N 1
ATOM 662 C CA . ALA A 1 87 ? 16.919 3.221 -30.573 1.00 96.81 87 ALA A CA 1
ATOM 663 C C . ALA A 1 87 ? 17.492 1.885 -31.069 1.00 96.81 87 ALA A C 1
ATOM 665 O O . ALA A 1 87 ? 17.218 1.477 -32.197 1.00 96.81 87 ALA A O 1
ATOM 666 N N . ASN A 1 88 ? 18.247 1.196 -30.210 1.00 95.69 88 ASN A N 1
ATOM 667 C CA . ASN A 1 88 ? 18.831 -0.118 -30.489 1.00 95.69 88 ASN A CA 1
ATOM 668 C C . ASN A 1 88 ? 18.130 -1.259 -29.729 1.00 95.69 88 ASN A C 1
ATOM 670 O O . ASN A 1 88 ? 18.676 -2.358 -29.609 1.00 95.69 88 ASN A O 1
ATOM 674 N N . ALA A 1 89 ? 16.924 -1.018 -29.205 1.00 95.81 89 ALA A N 1
ATOM 675 C CA . ALA A 1 89 ? 16.169 -2.028 -28.477 1.00 95.81 89 ALA A CA 1
ATOM 676 C C . ALA A 1 89 ? 15.768 -3.196 -29.395 1.00 95.81 89 ALA A C 1
ATOM 678 O O . ALA A 1 89 ? 15.265 -3.005 -30.503 1.00 95.81 89 ALA A O 1
ATOM 679 N N . VAL A 1 90 ? 15.944 -4.426 -28.908 1.00 94.94 90 VAL A N 1
ATOM 680 C CA . VAL A 1 90 ? 15.543 -5.648 -29.614 1.00 94.94 90 VAL A CA 1
ATOM 681 C C . VAL A 1 90 ? 14.425 -6.331 -28.842 1.00 94.94 90 VAL A C 1
ATOM 683 O O . VAL A 1 90 ? 14.532 -6.554 -27.638 1.00 94.94 90 VAL A O 1
ATOM 686 N N . ARG A 1 91 ? 13.356 -6.714 -29.545 1.00 93.94 91 ARG A N 1
ATOM 687 C CA . ARG A 1 91 ? 12.288 -7.525 -28.961 1.00 93.94 91 ARG A CA 1
ATOM 688 C C . ARG A 1 91 ? 12.741 -8.980 -28.878 1.00 93.94 91 ARG A C 1
ATOM 690 O O . ARG A 1 91 ? 13.093 -9.576 -29.891 1.00 93.94 91 ARG A O 1
ATOM 697 N N . GLN A 1 92 ? 12.698 -9.540 -27.677 1.00 92.88 92 GLN A N 1
ATOM 698 C CA . GLN A 1 92 ? 12.941 -10.955 -27.415 1.00 92.88 92 GLN A CA 1
ATOM 699 C C . GLN A 1 92 ? 11.696 -11.546 -26.762 1.00 92.88 92 GLN A C 1
ATOM 701 O O . GLN A 1 92 ? 11.063 -10.899 -25.928 1.00 92.88 92 GLN A O 1
ATOM 706 N N . GLU A 1 93 ? 11.338 -12.761 -27.156 1.00 93.81 93 GLU A N 1
ATOM 707 C CA . GLU A 1 93 ? 10.261 -13.513 -26.522 1.00 93.81 93 GLU A CA 1
ATOM 708 C C . GLU A 1 93 ? 10.882 -14.527 -25.565 1.00 93.81 93 GLU A C 1
ATOM 710 O O . GLU A 1 93 ? 11.706 -15.349 -25.964 1.00 93.81 93 GLU A O 1
ATOM 715 N N . ILE A 1 94 ? 10.520 -14.431 -24.288 1.00 91.31 94 ILE A N 1
ATOM 716 C CA . ILE A 1 94 ? 11.009 -15.323 -23.239 1.00 91.31 94 ILE A CA 1
ATOM 717 C C . ILE A 1 94 ? 9.806 -16.084 -22.701 1.00 91.31 94 ILE A C 1
ATOM 719 O O . ILE A 1 94 ? 8.859 -15.483 -22.196 1.00 91.31 94 ILE A O 1
ATOM 723 N N . VAL A 1 95 ? 9.855 -17.412 -22.790 1.00 89.19 95 VAL A N 1
ATOM 724 C CA . VAL A 1 95 ? 8.865 -18.280 -22.152 1.00 89.19 95 VAL A CA 1
ATOM 725 C C . VAL A 1 95 ? 9.287 -18.476 -20.702 1.00 89.19 95 VAL A C 1
ATOM 727 O O . VAL A 1 95 ? 10.253 -19.183 -20.418 1.00 89.19 95 VAL A O 1
ATOM 730 N N . LEU A 1 96 ? 8.576 -17.829 -19.783 1.00 82.75 96 LEU A N 1
ATOM 731 C CA . LEU A 1 96 ? 8.735 -18.067 -18.352 1.00 82.75 96 LEU A CA 1
ATOM 732 C C . LEU A 1 96 ? 7.970 -19.350 -17.993 1.00 82.75 96 LEU A C 1
ATOM 734 O O . LEU A 1 96 ? 6.761 -19.419 -18.199 1.00 82.75 96 LEU A O 1
ATOM 738 N N . GLN A 1 97 ? 8.670 -20.369 -17.490 1.00 75.44 97 GLN A N 1
ATOM 739 C CA . GLN A 1 97 ? 8.057 -21.567 -16.905 1.00 75.44 97 GLN A CA 1
ATOM 740 C C . GLN A 1 97 ? 8.249 -21.539 -15.389 1.00 75.44 97 GLN A C 1
ATOM 742 O O . GLN A 1 97 ? 9.356 -21.274 -14.915 1.00 75.44 97 GLN A O 1
ATOM 747 N N . GLY A 1 98 ? 7.171 -21.808 -14.655 1.00 53.97 98 GLY A N 1
ATOM 748 C CA . GLY A 1 98 ? 7.114 -21.893 -13.199 1.00 53.97 98 GLY A CA 1
ATOM 749 C C . GLY A 1 98 ? 6.101 -22.941 -12.778 1.00 53.97 98 GLY A C 1
ATOM 750 O O . GLY A 1 98 ? 5.108 -23.109 -13.523 1.00 53.97 98 GLY A O 1
#

Radius of gyration: 19.06 Å; Cα contacts (8 Å, |Δi|>4): 99; chains: 1; bounding box: 37×42×51 Å